Protein AF-A0A3D0NTW9-F1 (afdb_monomer)

Mean predicted aligned error: 6.06 Å

Nearest PDB structures (foldseek):
  6lpi-assembly1_A  TM=9.855E-01  e=6.965E-08  Escherichia coli K-12
  6lpi-assembly4_D  TM=9.846E-01  e=9.015E-08  Escherichia coli K-12
  6lpi-assembly2_B  TM=8.608E-01  e=1.611E-07  Escherichia coli K-12
  8x3x-assembly1_B  TM=9.400E-01  e=1.022E-04  Brevibacillus
  8vzi-assembly1_C  TM=7.575E-01  e=8.593E-04  Conidiobolus coronatus NRRL 28638

Sequence (115 aa):
QMNEWAKKSAVTETPVSADYAHPYHIIDLVRSLTTDEDIIVTDVGQHQMWVSQRYRFEQPRRWCTSGGLGTMGYGMGAAIGAAVANPDKRVVLFTGDGSFHMNLNELATVRSYNL

Foldseek 3Di:
DVVVCVVVPPPPPDPQPPPCPGLLNVLVVVLVVDDLQAAEEEFADPSVVSNVSRNDRPDPPRYHYPPPPRDQLPRLVVQVVVCVVPVPHHYHYDHDPVSCVVPVVCVVVCVVVVD

Solvent-accessible surface area (backbone atoms only — not comparable to full-atom values): 6866 Å² total; per-residue (Å²): 105,72,73,53,45,53,66,70,62,50,71,68,80,69,86,71,65,91,53,77,84,37,68,66,54,51,44,52,51,50,45,74,77,51,58,74,78,34,36,38,23,24,20,50,58,72,67,37,56,51,45,72,76,65,50,71,85,85,42,86,94,29,73,47,62,48,79,87,82,55,44,62,35,48,21,62,62,52,36,52,52,49,32,72,75,33,78,92,41,59,64,47,70,53,68,52,71,71,31,44,63,74,44,52,72,52,56,58,52,38,59,74,69,72,107

Structure (mmCIF, N/CA/C/O backbone):
data_AF-A0A3D0NTW9-F1
#
_entry.id   AF-A0A3D0NTW9-F1
#
loop_
_atom_site.group_PDB
_atom_site.id
_atom_site.type_symbol
_atom_site.label_atom_id
_atom_site.label_alt_id
_atom_site.label_comp_id
_atom_site.label_asym_id
_atom_site.label_entity_id
_atom_site.label_seq_id
_atom_site.pdbx_PDB_ins_code
_atom_site.Cartn_x
_atom_site.Cartn_y
_atom_site.Cartn_z
_atom_site.occupancy
_atom_site.B_iso_or_equiv
_atom_site.auth_seq_id
_atom_site.auth_comp_id
_atom_site.auth_asym_id
_atom_site.auth_atom_id
_atom_site.pdbx_PDB_model_num
ATOM 1 N N . GLN A 1 1 ? 10.783 31.278 -4.110 1.00 57.50 1 GLN A N 1
ATOM 2 C CA . GLN A 1 1 ? 11.339 29.963 -3.722 1.00 57.50 1 GLN A CA 1
ATOM 3 C C . GLN A 1 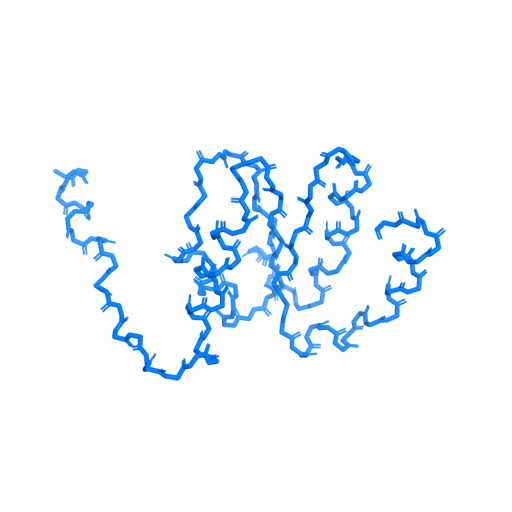1 ? 10.309 28.831 -3.682 1.00 57.50 1 GLN A C 1
ATOM 5 O O . GLN A 1 1 ? 10.355 28.034 -4.601 1.00 57.50 1 GLN A O 1
ATOM 10 N N . MET A 1 2 ? 9.358 28.739 -2.735 1.00 51.81 2 MET A N 1
ATOM 11 C CA . MET A 1 2 ? 8.409 27.594 -2.683 1.00 51.81 2 MET A CA 1
ATOM 12 C C . MET A 1 2 ? 7.498 27.493 -3.923 1.00 51.81 2 MET A C 1
ATOM 14 O O . MET A 1 2 ? 7.394 26.435 -4.533 1.00 51.81 2 MET A O 1
ATOM 18 N N . ASN A 1 3 ? 6.936 28.619 -4.374 1.00 63.19 3 ASN A N 1
ATOM 19 C CA . ASN A 1 3 ? 6.105 28.675 -5.587 1.00 63.19 3 ASN A CA 1
ATOM 20 C C . ASN A 1 3 ? 6.907 28.465 -6.887 1.00 63.19 3 ASN A C 1
ATOM 22 O O . ASN A 1 3 ? 6.362 28.011 -7.889 1.00 63.19 3 ASN A O 1
ATOM 26 N N . GLU A 1 4 ? 8.204 28.783 -6.883 1.00 64.12 4 GLU A N 1
ATOM 27 C CA . GLU A 1 4 ? 9.101 28.468 -8.004 1.00 64.12 4 GLU A CA 1
ATOM 28 C C . GLU A 1 4 ? 9.464 26.989 -8.029 1.00 64.12 4 GLU A C 1
ATOM 30 O O . GLU A 1 4 ? 9.507 26.393 -9.101 1.00 64.12 4 GLU A O 1
ATOM 35 N N . TRP A 1 5 ? 9.693 26.391 -6.856 1.00 59.41 5 TRP A N 1
ATOM 36 C CA . TRP A 1 5 ? 9.927 24.961 -6.729 1.00 59.41 5 TRP A CA 1
ATOM 37 C C . TRP A 1 5 ? 8.693 24.194 -7.182 1.00 59.41 5 TRP A C 1
ATOM 39 O O . TRP A 1 5 ? 8.833 23.339 -8.039 1.00 59.41 5 TRP A O 1
ATOM 49 N N . ALA A 1 6 ? 7.488 24.562 -6.739 1.00 60.06 6 ALA A N 1
ATOM 50 C CA . ALA A 1 6 ? 6.235 23.959 -7.201 1.00 60.06 6 ALA A CA 1
ATOM 51 C C . ALA A 1 6 ? 6.052 24.056 -8.730 1.00 60.06 6 ALA A C 1
ATOM 53 O O . ALA A 1 6 ? 5.633 23.093 -9.361 1.00 60.06 6 ALA A O 1
ATOM 54 N N . LYS A 1 7 ? 6.440 25.180 -9.352 1.00 57.34 7 LYS A N 1
ATOM 55 C CA . LYS A 1 7 ? 6.442 25.323 -10.821 1.00 57.34 7 LYS A CA 1
ATOM 56 C C . LYS A 1 7 ? 7.505 24.466 -11.524 1.00 57.34 7 LYS A C 1
ATOM 58 O O . LYS A 1 7 ? 7.254 24.011 -12.632 1.00 57.34 7 LYS A O 1
ATOM 63 N N . LYS A 1 8 ? 8.677 24.253 -10.911 1.00 56.78 8 LYS A N 1
ATOM 64 C CA . LYS A 1 8 ? 9.778 23.416 -11.444 1.00 56.78 8 LYS A CA 1
ATOM 65 C C . LYS A 1 8 ? 9.608 21.917 -11.186 1.00 56.78 8 LYS A C 1
ATOM 67 O O . LYS A 1 8 ? 10.146 21.114 -11.934 1.00 56.78 8 LYS A O 1
ATOM 72 N N . SER A 1 9 ? 8.923 21.566 -10.104 1.00 51.31 9 SER A N 1
ATOM 73 C CA . SER A 1 9 ? 8.691 20.199 -9.622 1.00 51.31 9 SER A CA 1
ATOM 74 C C . SER A 1 9 ? 7.287 19.697 -9.929 1.00 51.31 9 SER A C 1
ATOM 76 O O . SER A 1 9 ? 6.962 18.569 -9.566 1.00 51.31 9 SER A O 1
ATOM 78 N N . ALA A 1 10 ? 6.472 20.498 -10.629 1.00 50.47 10 ALA A N 1
ATOM 79 C CA . ALA A 1 10 ? 5.352 19.979 -11.389 1.00 50.47 10 ALA A CA 1
ATOM 80 C C . ALA A 1 10 ? 5.929 18.888 -12.288 1.00 50.47 10 ALA A C 1
ATOM 82 O O . ALA A 1 10 ? 6.622 19.192 -13.260 1.00 50.47 10 ALA A O 1
ATOM 83 N N . VAL A 1 11 ? 5.739 17.633 -11.865 1.00 55.44 11 VAL A N 1
ATOM 84 C CA . VAL A 1 11 ? 6.148 16.438 -12.593 1.00 55.44 11 VAL A CA 1
ATOM 85 C C . VAL A 1 11 ? 5.700 16.687 -14.016 1.00 55.44 11 VAL A C 1
ATOM 87 O O . VAL A 1 11 ? 4.501 16.816 -14.265 1.00 55.44 11 VAL A O 1
ATOM 90 N N . THR A 1 12 ? 6.671 16.889 -14.908 1.00 50.50 12 THR A N 1
ATOM 91 C CA . THR A 1 12 ? 6.411 17.046 -16.333 1.00 50.50 12 THR A CA 1
ATOM 92 C C . THR A 1 12 ? 5.511 15.880 -16.678 1.00 50.50 12 THR A C 1
ATOM 94 O O . THR A 1 12 ? 5.905 14.753 -16.365 1.00 50.50 12 THR A O 1
ATOM 97 N N . GLU A 1 13 ? 4.288 16.146 -17.157 1.00 57.31 13 GLU A N 1
ATOM 98 C CA . GLU A 1 13 ? 3.319 15.091 -17.451 1.00 57.31 13 GLU A CA 1
ATOM 99 C C . GLU A 1 13 ? 4.054 14.042 -18.268 1.00 57.31 13 GLU A C 1
ATOM 101 O O . GLU A 1 13 ? 4.452 14.286 -19.408 1.00 57.31 13 GLU A O 1
ATOM 106 N N . THR A 1 14 ? 4.386 12.927 -17.616 1.00 58.62 14 THR A N 1
ATOM 107 C CA . THR A 1 14 ? 5.170 11.898 -18.274 1.00 58.62 14 THR A CA 1
ATOM 108 C C . THR A 1 14 ? 4.238 11.376 -19.347 1.00 58.62 14 THR A C 1
ATOM 110 O O . THR A 1 14 ? 3.120 11.007 -18.981 1.00 58.62 14 THR A O 1
ATOM 113 N N . PRO A 1 15 ? 4.628 11.401 -20.634 1.00 61.56 15 PRO A N 1
ATOM 114 C CA . PRO A 1 15 ? 3.741 10.977 -21.699 1.00 61.56 15 PRO A CA 1
ATOM 115 C C . PRO A 1 15 ? 3.243 9.574 -21.365 1.00 61.56 15 PRO A C 1
ATOM 117 O O . PRO A 1 15 ? 4.024 8.623 -21.327 1.00 61.56 15 PRO A O 1
ATOM 120 N N . VAL A 1 16 ? 1.961 9.466 -21.023 1.00 68.69 16 VAL A N 1
ATOM 121 C CA . VAL A 1 16 ? 1.373 8.184 -20.664 1.00 68.69 16 VAL A CA 1
ATOM 122 C C . VAL A 1 16 ? 1.065 7.489 -21.975 1.00 68.69 16 VAL A C 1
ATOM 124 O O . VAL A 1 16 ? 0.397 8.061 -22.838 1.00 68.69 16 VAL A O 1
ATOM 127 N N . SER A 1 17 ? 1.587 6.276 -22.148 1.00 75.06 17 SER A N 1
ATOM 128 C CA . SER A 1 17 ? 1.235 5.446 -23.301 1.00 75.06 17 SER A CA 1
ATOM 129 C C . SER A 1 17 ? -0.290 5.362 -23.445 1.00 75.06 17 SER A C 1
ATOM 131 O O . SER A 1 17 ? -1.012 5.325 -22.447 1.00 75.06 17 SER A O 1
ATOM 133 N N . ALA A 1 18 ? -0.789 5.294 -24.681 1.00 75.19 18 ALA A N 1
ATOM 134 C CA . ALA A 1 18 ? -2.204 5.021 -24.945 1.00 75.19 18 ALA A CA 1
ATOM 135 C C . ALA A 1 18 ? -2.619 3.591 -24.538 1.00 75.19 18 ALA A C 1
ATOM 137 O O . ALA A 1 18 ? -3.804 3.268 -24.545 1.00 75.19 18 ALA A O 1
ATOM 138 N N . ASP A 1 19 ? -1.651 2.737 -24.191 1.00 79.06 19 ASP A N 1
ATOM 139 C CA . ASP A 1 19 ? -1.892 1.412 -23.628 1.00 79.06 19 ASP A CA 1
ATOM 140 C C . ASP A 1 19 ? -2.585 1.519 -22.264 1.00 79.06 19 ASP A C 1
ATOM 142 O O . ASP A 1 19 ? -2.017 2.048 -21.309 1.00 79.06 19 ASP A O 1
ATOM 146 N N . TYR A 1 20 ? -3.797 0.973 -22.163 1.00 73.56 20 TYR A N 1
ATOM 147 C CA . TYR A 1 20 ? -4.586 0.954 -20.932 1.00 73.56 20 TYR A CA 1
ATOM 148 C C . TYR A 1 20 ? -3.864 0.254 -19.766 1.00 73.56 20 TYR A C 1
ATOM 150 O O . TYR A 1 20 ? -4.100 0.593 -18.609 1.00 73.56 20 TYR A O 1
ATOM 158 N N . ALA A 1 21 ? -2.950 -0.681 -20.049 1.00 81.75 21 ALA A N 1
ATOM 159 C CA . ALA A 1 21 ? -2.169 -1.376 -19.027 1.00 81.75 21 ALA A CA 1
ATOM 160 C C . ALA A 1 21 ? -0.996 -0.546 -18.470 1.00 81.75 21 ALA A C 1
ATOM 162 O O . ALA A 1 21 ? -0.259 -1.024 -17.604 1.00 81.75 21 ALA A O 1
ATOM 163 N N . HIS A 1 22 ? -0.795 0.693 -18.935 1.00 90.19 22 HIS A N 1
ATOM 164 C CA . HIS A 1 22 ? 0.280 1.535 -18.426 1.00 90.19 22 HIS A CA 1
ATOM 165 C C . HIS A 1 22 ? 0.110 1.796 -16.910 1.00 90.19 22 HIS A C 1
ATOM 167 O O . HIS A 1 22 ? -0.969 2.212 -16.480 1.00 90.19 22 HIS A O 1
ATOM 173 N N . PRO A 1 23 ? 1.165 1.654 -16.080 1.00 91.25 23 PRO A N 1
ATOM 174 C CA . PRO A 1 23 ? 1.050 1.743 -14.620 1.00 91.25 23 PRO A CA 1
ATOM 175 C C . PRO A 1 23 ? 0.400 3.029 -14.096 1.00 91.25 23 PRO A C 1
ATOM 177 O O . PRO A 1 23 ? -0.353 2.994 -13.127 1.00 91.25 23 PRO A O 1
ATOM 180 N N . TYR A 1 24 ? 0.652 4.168 -14.745 1.00 91.94 24 TYR A N 1
ATOM 181 C CA . TYR A 1 24 ? 0.017 5.435 -14.364 1.00 91.94 24 TYR A CA 1
ATOM 182 C C . TYR A 1 24 ? -1.497 5.458 -14.593 1.00 91.94 24 TYR A C 1
ATOM 184 O O . TYR A 1 24 ? -2.195 6.010 -13.749 1.00 91.94 24 TYR A O 1
ATOM 192 N N . HIS A 1 25 ? -2.021 4.805 -15.639 1.00 91.44 25 HIS A N 1
ATOM 193 C CA . HIS A 1 25 ? -3.474 4.687 -15.824 1.00 91.44 25 HIS A CA 1
ATOM 194 C C . HIS A 1 25 ? -4.103 3.840 -14.725 1.00 91.44 25 HIS A C 1
ATOM 196 O O . HIS A 1 25 ? -5.166 4.183 -14.220 1.00 91.44 25 HIS A O 1
ATOM 202 N N . ILE A 1 26 ? -3.423 2.771 -14.302 1.00 92.75 26 ILE A N 1
ATOM 203 C CA . ILE A 1 26 ? -3.873 1.935 -13.183 1.00 92.75 26 ILE A CA 1
ATOM 204 C C . ILE A 1 26 ? -3.912 2.762 -11.892 1.00 92.75 26 ILE A C 1
ATOM 206 O O . ILE A 1 26 ? -4.900 2.717 -11.163 1.00 92.75 26 ILE A O 1
ATOM 210 N N . ILE A 1 27 ? -2.871 3.551 -11.615 1.00 95.19 27 ILE A N 1
ATOM 211 C CA . ILE A 1 27 ? -2.812 4.405 -10.420 1.00 95.19 27 ILE A CA 1
ATOM 212 C C . ILE A 1 27 ? -3.908 5.477 -10.450 1.00 95.19 27 ILE A C 1
ATOM 214 O O . ILE A 1 27 ? -4.583 5.670 -9.440 1.00 95.19 27 ILE A O 1
ATOM 218 N N . ASP A 1 28 ? -4.122 6.131 -11.593 1.00 93.12 28 ASP A N 1
ATOM 219 C CA . ASP A 1 28 ? -5.164 7.150 -11.765 1.00 93.12 28 ASP A CA 1
ATOM 220 C C . ASP A 1 28 ? -6.569 6.555 -11.618 1.00 93.12 28 ASP A C 1
ATOM 222 O O . ASP A 1 28 ? -7.427 7.132 -10.948 1.00 93.12 28 ASP A O 1
ATOM 226 N N . LEU A 1 29 ? -6.794 5.366 -12.185 1.00 93.50 29 LEU A N 1
ATOM 227 C CA . LEU A 1 29 ? -8.046 4.635 -12.037 1.00 93.50 29 LEU A CA 1
ATOM 228 C C . LEU A 1 29 ? -8.305 4.295 -10.571 1.00 93.50 29 LEU A C 1
ATOM 230 O O . LEU A 1 29 ? -9.379 4.605 -10.060 1.00 93.50 29 LEU A O 1
ATOM 234 N N . VAL A 1 30 ? -7.326 3.709 -9.876 1.00 96.00 30 VAL A N 1
ATOM 235 C CA . VAL A 1 30 ? -7.464 3.418 -8.445 1.00 96.00 30 VAL A CA 1
ATOM 236 C C . VAL A 1 30 ? -7.752 4.707 -7.683 1.00 96.00 30 VAL A C 1
ATOM 238 O O . VA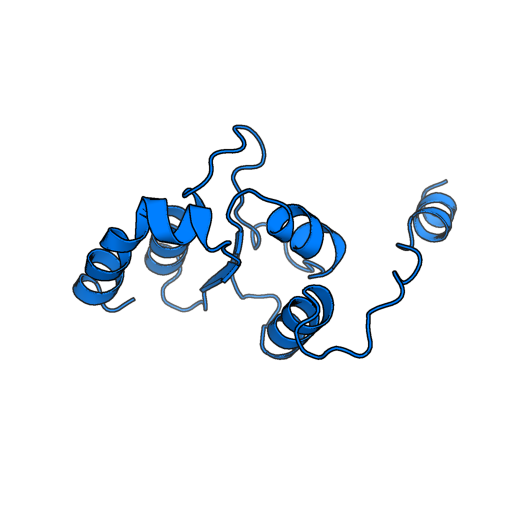L A 1 30 ? -8.694 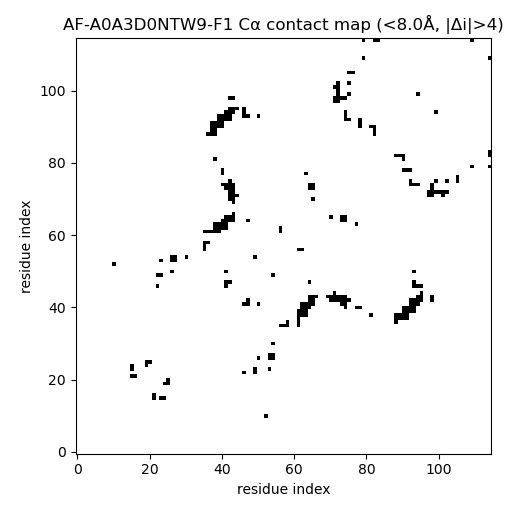4.724 -6.898 1.00 96.00 30 VAL A O 1
ATOM 241 N N . ARG A 1 31 ? -7.031 5.800 -7.966 1.00 95.25 31 ARG A N 1
ATOM 242 C CA . ARG A 1 31 ? -7.255 7.096 -7.317 1.00 95.25 31 ARG A CA 1
ATOM 243 C C . ARG A 1 31 ? -8.668 7.646 -7.536 1.00 95.25 31 ARG A C 1
ATOM 245 O O . ARG A 1 31 ? -9.216 8.264 -6.626 1.00 95.25 31 ARG A O 1
ATOM 252 N N . SER A 1 32 ? -9.257 7.421 -8.713 1.00 95.25 32 SER A N 1
ATOM 253 C CA . SER A 1 32 ? -10.639 7.819 -9.029 1.00 95.25 32 SER A CA 1
ATOM 254 C C . SER A 1 32 ? -11.696 6.995 -8.286 1.00 95.25 32 SER A C 1
ATOM 256 O O . SER A 1 32 ? -12.809 7.466 -8.064 1.00 95.25 32 SER A O 1
ATOM 258 N N . LEU A 1 33 ? -11.345 5.768 -7.889 1.00 96.62 33 LEU A N 1
ATOM 259 C CA . LEU A 1 33 ? -12.207 4.861 -7.135 1.00 96.62 33 LEU A CA 1
ATOM 260 C C . LEU A 1 33 ? -12.016 5.011 -5.623 1.00 96.62 33 LEU A C 1
ATOM 262 O O . LEU A 1 33 ? -12.830 4.488 -4.856 1.00 96.62 33 LEU A O 1
ATOM 266 N N . THR A 1 34 ? -10.947 5.680 -5.188 1.00 97.06 34 THR A N 1
ATOM 267 C CA . THR A 1 34 ? -10.583 5.890 -3.787 1.00 97.06 34 THR A CA 1
ATOM 268 C C . THR A 1 34 ? -10.903 7.285 -3.268 1.00 97.06 34 THR A C 1
ATOM 270 O O . THR A 1 34 ? -11.052 8.253 -4.011 1.00 97.06 34 THR A O 1
ATOM 273 N N . THR A 1 35 ? -11.024 7.379 -1.949 1.00 96.25 35 THR A N 1
ATOM 274 C CA . THR A 1 35 ? -11.211 8.623 -1.205 1.00 96.25 35 THR A CA 1
ATOM 275 C C . THR A 1 35 ? -9.943 8.970 -0.428 1.00 96.25 35 THR A C 1
ATOM 277 O O . THR A 1 35 ? -9.058 8.133 -0.242 1.00 96.25 35 THR A O 1
ATOM 280 N N . ASP A 1 36 ? -9.870 10.197 0.084 1.00 95.31 36 ASP A N 1
ATOM 281 C CA . ASP A 1 36 ? -8.734 10.661 0.894 1.00 95.31 36 ASP A CA 1
ATOM 282 C C . ASP A 1 36 ? -8.658 9.978 2.273 1.00 95.31 36 ASP A C 1
ATOM 284 O O . ASP A 1 36 ? -7.682 10.134 3.015 1.00 95.31 36 ASP A O 1
ATOM 288 N N . GLU A 1 37 ? -9.691 9.219 2.644 1.00 95.81 37 GLU A N 1
ATOM 289 C CA . GLU A 1 37 ? -9.717 8.442 3.879 1.00 95.81 37 GLU A CA 1
ATOM 290 C C . GLU A 1 37 ? -9.122 7.043 3.733 1.00 95.81 37 GLU A C 1
ATOM 292 O O . GLU A 1 37 ? -8.714 6.461 4.744 1.00 95.81 37 GLU A O 1
ATOM 297 N N . ASP A 1 38 ? -9.024 6.537 2.502 1.00 97.56 38 ASP A N 1
ATOM 298 C CA . ASP A 1 38 ? -8.522 5.197 2.222 1.00 97.56 38 ASP A CA 1
ATOM 299 C C . ASP A 1 38 ? -7.028 5.082 2.534 1.00 97.56 38 ASP A C 1
ATOM 301 O O . ASP A 1 38 ? -6.249 6.030 2.393 1.00 97.56 38 ASP A O 1
ATOM 305 N N . ILE A 1 39 ? -6.618 3.891 2.961 1.00 98.25 39 ILE A N 1
ATOM 306 C CA . ILE A 1 39 ? -5.227 3.604 3.300 1.00 98.25 39 ILE A CA 1
ATOM 307 C C . ILE A 1 39 ? -4.571 2.914 2.120 1.00 98.25 39 ILE A C 1
ATOM 309 O O . ILE A 1 39 ? -5.009 1.862 1.662 1.00 98.25 39 ILE A O 1
ATOM 313 N N . ILE A 1 40 ? -3.475 3.491 1.660 1.00 98.31 40 ILE A N 1
ATOM 314 C CA . ILE A 1 40 ? -2.694 2.969 0.555 1.00 98.31 40 ILE A CA 1
ATOM 315 C C . ILE A 1 40 ? -1.446 2.324 1.095 1.00 98.31 40 ILE A C 1
ATOM 317 O O . ILE A 1 40 ? -0.705 2.904 1.888 1.00 98.31 40 ILE A O 1
ATOM 321 N N . VAL A 1 41 ? -1.202 1.113 0.635 1.00 98.25 41 VAL A N 1
ATOM 322 C CA . VAL A 1 41 ? -0.014 0.353 0.961 1.00 98.25 41 VAL A CA 1
ATOM 323 C C . VAL A 1 41 ? 0.728 0.082 -0.330 1.00 98.25 41 VAL A C 1
ATOM 325 O O . VAL A 1 41 ? 0.125 -0.253 -1.347 1.00 98.25 41 VAL A O 1
ATOM 328 N N . THR A 1 42 ? 2.040 0.252 -0.304 1.00 97.88 42 THR A N 1
ATOM 329 C CA . THR A 1 42 ? 2.902 -0.135 -1.418 1.00 97.88 42 THR A CA 1
ATOM 330 C C . THR A 1 42 ? 3.906 -1.162 -0.939 1.00 97.88 42 THR A C 1
ATOM 332 O O . THR A 1 42 ? 4.519 -1.007 0.123 1.00 97.88 42 THR A O 1
ATOM 335 N N . ASP A 1 43 ? 4.106 -2.188 -1.754 1.00 97.19 43 ASP A N 1
ATOM 336 C CA . ASP A 1 43 ? 5.335 -2.964 -1.697 1.00 97.19 43 ASP A CA 1
ATOM 337 C C . ASP A 1 43 ? 6.527 -2.138 -2.193 1.00 97.19 43 ASP A C 1
ATOM 339 O O . ASP A 1 43 ? 6.411 -0.954 -2.523 1.00 97.19 43 ASP A O 1
ATOM 343 N N . VAL A 1 44 ? 7.703 -2.761 -2.198 1.00 96.38 44 VAL A N 1
ATOM 344 C CA . VAL A 1 44 ? 8.928 -2.141 -2.700 1.00 96.38 44 VAL A CA 1
ATOM 345 C C . VAL A 1 44 ? 9.185 -2.560 -4.142 1.00 96.38 44 VAL A C 1
ATOM 347 O O . VAL A 1 44 ? 9.120 -3.740 -4.488 1.00 96.38 44 VAL A O 1
ATOM 350 N N . GLY A 1 45 ? 9.472 -1.576 -4.994 1.00 93.62 45 GLY A N 1
ATOM 351 C CA . GLY A 1 45 ? 9.755 -1.759 -6.416 1.00 93.62 45 GLY A CA 1
ATOM 352 C C . GLY A 1 45 ? 9.470 -0.497 -7.229 1.00 93.62 45 GLY A C 1
ATOM 353 O O . GLY A 1 45 ? 9.216 0.572 -6.678 1.00 93.62 45 GLY A O 1
ATOM 354 N N . GLN A 1 46 ? 9.469 -0.615 -8.559 1.00 93.31 46 GLN A N 1
ATOM 355 C CA . GLN A 1 46 ? 9.145 0.509 -9.453 1.00 93.31 46 GLN A CA 1
ATOM 356 C C . GLN A 1 46 ? 7.751 1.098 -9.160 1.00 93.31 46 GLN A C 1
ATOM 358 O O . GLN A 1 46 ? 7.593 2.315 -9.088 1.00 93.31 46 GLN A O 1
ATOM 363 N N . HIS A 1 47 ? 6.767 0.235 -8.882 1.00 93.69 47 HIS A N 1
ATOM 364 C CA . HIS A 1 47 ? 5.404 0.636 -8.524 1.00 93.69 47 HIS A CA 1
ATOM 365 C C . HIS A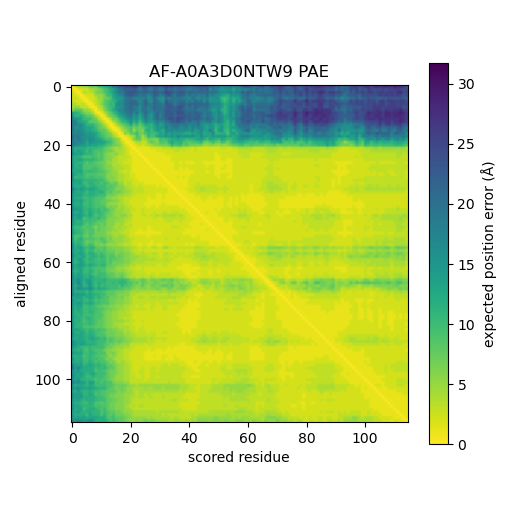 1 47 ? 5.344 1.542 -7.287 1.00 93.69 47 HIS A C 1
ATOM 367 O O . HIS A 1 47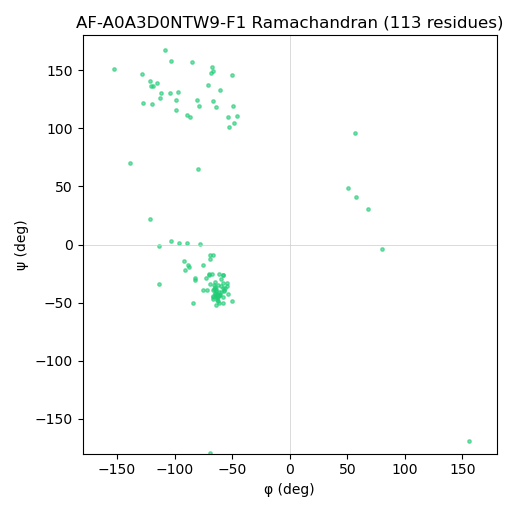 ? 4.526 2.456 -7.253 1.00 93.69 47 HIS A O 1
ATOM 373 N N . GLN A 1 48 ? 6.241 1.363 -6.313 1.00 96.00 48 GLN A N 1
ATOM 374 C CA . GLN A 1 48 ? 6.346 2.240 -5.145 1.00 96.00 48 GLN A CA 1
ATOM 375 C C . GLN A 1 48 ? 6.656 3.686 -5.554 1.00 96.00 48 GLN A C 1
ATOM 377 O O . GLN A 1 48 ? 6.065 4.629 -5.029 1.00 96.00 48 GLN A O 1
ATOM 382 N N . MET A 1 49 ? 7.589 3.860 -6.495 1.00 94.06 49 MET A N 1
ATOM 383 C CA . MET A 1 49 ? 7.989 5.177 -6.992 1.00 94.06 49 MET A CA 1
ATOM 384 C C . MET A 1 49 ? 6.891 5.793 -7.857 1.00 94.06 49 MET A C 1
ATOM 386 O O . MET A 1 49 ? 6.601 6.978 -7.741 1.00 94.06 49 MET A O 1
ATOM 390 N N . TRP A 1 50 ? 6.227 4.987 -8.682 1.00 94.19 50 TRP A N 1
ATOM 391 C CA . TRP A 1 50 ? 5.106 5.451 -9.496 1.00 94.19 50 TRP A CA 1
ATOM 392 C C . TRP A 1 50 ? 3.934 5.933 -8.639 1.00 94.19 50 TRP A C 1
ATOM 394 O O . TRP A 1 50 ? 3.401 7.014 -8.876 1.00 94.19 50 TRP A O 1
ATOM 404 N N . VAL A 1 51 ? 3.564 5.170 -7.607 1.00 95.94 51 VAL A N 1
ATOM 405 C CA . VAL A 1 51 ? 2.494 5.543 -6.672 1.00 95.94 51 VAL A CA 1
ATOM 406 C C . VAL A 1 51 ? 2.860 6.815 -5.910 1.00 95.94 51 VAL A C 1
ATOM 408 O O . VAL A 1 51 ? 2.031 7.720 -5.826 1.00 95.94 51 VAL A O 1
ATOM 411 N N . SER A 1 52 ? 4.100 6.934 -5.418 1.00 93.25 52 SER A N 1
ATOM 412 C CA . SER A 1 52 ? 4.543 8.123 -4.676 1.00 93.25 52 SER A CA 1
ATOM 413 C C . SER A 1 52 ? 4.499 9.403 -5.514 1.00 93.25 52 SER A C 1
ATOM 415 O O . SER A 1 52 ? 4.161 10.467 -4.999 1.00 93.25 52 SER A O 1
ATOM 417 N N . GLN A 1 53 ? 4.794 9.292 -6.810 1.00 90.75 53 GLN A N 1
ATOM 418 C CA . GLN A 1 53 ? 4.790 10.412 -7.748 1.00 90.75 53 GLN A CA 1
ATOM 419 C C . GLN A 1 53 ? 3.388 10.752 -8.272 1.00 90.75 53 GLN A C 1
ATOM 421 O O . GLN A 1 53 ? 3.136 11.914 -8.597 1.00 90.75 53 GLN A O 1
ATOM 426 N N . ARG A 1 54 ? 2.481 9.766 -8.383 1.00 91.56 54 ARG A N 1
ATOM 427 C CA . ARG A 1 54 ? 1.221 9.922 -9.131 1.00 91.56 54 ARG A CA 1
ATOM 428 C C . ARG A 1 54 ? -0.059 9.892 -8.295 1.00 91.56 54 ARG A C 1
ATOM 430 O O . ARG A 1 54 ? -0.978 10.629 -8.633 1.00 91.56 54 ARG A O 1
ATOM 437 N N . TYR A 1 55 ? -0.135 9.118 -7.210 1.00 93.25 55 TYR A N 1
ATOM 438 C CA . TYR A 1 55 ? -1.399 8.85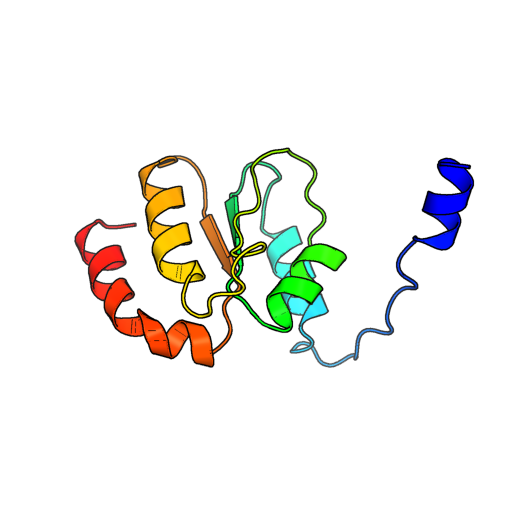2 -6.500 1.00 93.25 55 TYR A CA 1
ATOM 439 C C . TYR A 1 55 ? -2.008 10.085 -5.796 1.00 9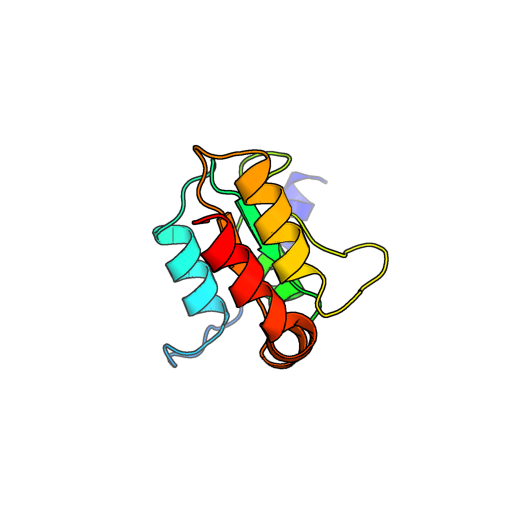3.25 55 TYR A C 1
ATOM 441 O O . TYR A 1 55 ? -3.222 10.157 -5.649 1.00 93.25 55 TYR A O 1
ATOM 449 N N . ARG A 1 56 ? -1.186 11.081 -5.422 1.00 89.00 56 ARG A N 1
ATOM 450 C CA . ARG A 1 56 ? -1.574 12.319 -4.701 1.00 89.00 56 ARG A CA 1
ATOM 451 C C . ARG A 1 56 ? -2.290 12.054 -3.370 1.00 89.00 56 ARG A C 1
ATOM 453 O O . ARG A 1 56 ? -3.502 11.868 -3.301 1.00 89.00 56 ARG A O 1
ATOM 460 N N . PHE A 1 57 ? -1.513 12.076 -2.293 1.00 92.12 57 PHE A N 1
ATOM 461 C CA . PHE A 1 57 ? -2.010 11.900 -0.930 1.00 92.12 57 PHE A CA 1
ATOM 462 C C . PHE A 1 57 ? -2.396 13.250 -0.318 1.00 92.12 57 PHE A C 1
ATOM 464 O O . PHE A 1 57 ? -1.521 14.058 -0.021 1.00 92.12 57 PHE A O 1
ATOM 471 N N . GLU A 1 58 ? -3.692 13.474 -0.103 1.00 91.06 58 GLU A N 1
ATOM 472 C CA . GLU A 1 58 ? -4.219 14.737 0.448 1.00 91.06 58 GLU A CA 1
ATOM 473 C C . GLU A 1 58 ? -4.260 14.749 1.989 1.00 91.06 58 GLU A C 1
ATOM 475 O O . GLU A 1 58 ? -4.337 15.804 2.617 1.00 91.06 58 GLU A O 1
ATOM 480 N N . GLN A 1 59 ? -4.189 13.573 2.625 1.00 93.00 59 GLN A N 1
ATOM 481 C CA . GLN A 1 59 ? -4.299 13.412 4.077 1.00 93.00 59 GLN A CA 1
ATOM 482 C C . GLN A 1 59 ? -3.051 12.740 4.669 1.00 93.00 59 GLN A C 1
ATOM 484 O O . GLN A 1 59 ? -2.516 11.782 4.095 1.00 93.00 59 GLN A O 1
ATOM 489 N N . PRO A 1 60 ? -2.583 13.184 5.851 1.00 93.31 60 PRO A N 1
ATOM 490 C CA . PRO A 1 60 ? -1.442 12.567 6.506 1.00 93.31 60 PRO A CA 1
ATOM 491 C C . PRO A 1 60 ? -1.780 11.148 6.980 1.00 93.31 60 PRO A C 1
ATOM 493 O O . PRO A 1 60 ? -2.917 10.836 7.340 1.00 93.31 60 PRO A O 1
ATOM 496 N N . ARG A 1 61 ? -0.754 10.291 7.066 1.00 92.81 61 ARG A N 1
ATOM 497 C CA . ARG A 1 61 ? -0.871 8.903 7.564 1.00 92.81 61 ARG A CA 1
ATOM 498 C C . ARG A 1 61 ? -1.885 8.059 6.770 1.00 92.81 61 ARG A C 1
ATOM 500 O O . ARG A 1 61 ? -2.665 7.299 7.348 1.00 92.81 61 ARG A O 1
ATOM 507 N N . ARG A 1 62 ? -1.885 8.225 5.446 1.00 94.88 62 ARG A N 1
ATOM 508 C CA . ARG A 1 62 ? -2.668 7.416 4.495 1.00 94.88 62 ARG A CA 1
ATOM 509 C C . ARG A 1 62 ? -1.823 6.550 3.577 1.00 94.88 62 ARG A C 1
ATOM 511 O O . ARG A 1 62 ? -2.379 5.807 2.784 1.00 94.88 62 ARG A O 1
ATOM 518 N N . TRP A 1 63 ? -0.501 6.617 3.699 1.00 96.81 63 TRP A N 1
ATOM 519 C CA . TRP A 1 63 ? 0.407 5.829 2.881 1.00 96.81 63 TRP A CA 1
ATOM 520 C C . TRP A 1 63 ? 1.401 5.063 3.753 1.00 96.81 63 TRP A C 1
ATOM 522 O O . TRP A 1 63 ? 2.136 5.661 4.542 1.00 96.81 63 TRP A O 1
ATOM 532 N N . CYS A 1 64 ? 1.404 3.739 3.613 1.00 96.88 64 CYS A N 1
ATOM 533 C CA . CYS A 1 64 ? 2.327 2.826 4.275 1.00 96.88 64 CYS A CA 1
ATOM 534 C C . CYS A 1 64 ? 3.254 2.186 3.236 1.00 96.88 64 CYS A C 1
ATOM 536 O O . CYS A 1 64 ? 2.800 1.591 2.261 1.00 96.88 64 CYS A O 1
ATOM 538 N N . THR A 1 65 ? 4.563 2.288 3.451 1.00 96.25 65 THR A N 1
ATOM 539 C CA . THR A 1 65 ? 5.578 1.725 2.555 1.00 96.25 65 THR A CA 1
ATOM 540 C C . THR A 1 65 ? 6.851 1.399 3.328 1.00 96.25 65 THR A C 1
ATOM 542 O O . THR A 1 65 ? 7.191 2.099 4.284 1.00 96.25 65 THR A O 1
ATOM 545 N N . SER A 1 66 ? 7.619 0.404 2.878 1.00 95.12 66 SER A N 1
ATOM 546 C CA . SER A 1 66 ? 8.959 0.126 3.420 1.00 95.12 66 SER A CA 1
ATOM 547 C C . SER A 1 66 ? 10.005 1.083 2.829 1.00 95.12 66 SER A C 1
ATOM 549 O O . SER A 1 66 ? 10.883 0.695 2.066 1.00 95.12 66 SER A O 1
ATOM 551 N N . GLY A 1 67 ? 9.877 2.378 3.138 1.00 88.69 67 GLY A N 1
ATOM 552 C CA . GLY A 1 67 ? 10.742 3.428 2.583 1.00 88.69 67 GLY A CA 1
ATOM 553 C C . GLY A 1 67 ? 12.167 3.441 3.147 1.00 88.69 67 GLY A C 1
ATOM 554 O O . GLY A 1 67 ? 13.089 3.844 2.449 1.00 88.69 67 GLY A O 1
ATOM 555 N N . GLY A 1 68 ? 12.350 3.000 4.397 1.00 89.00 68 GLY A N 1
ATOM 556 C CA . GLY A 1 68 ? 13.661 2.985 5.055 1.00 89.00 68 GLY A CA 1
ATOM 557 C C . GLY A 1 68 ? 14.493 1.745 4.727 1.00 89.00 68 GLY A C 1
ATOM 558 O O . GLY A 1 68 ? 15.653 1.867 4.353 1.00 89.00 68 GLY A O 1
ATOM 559 N N . LEU A 1 69 ? 13.901 0.553 4.869 1.00 90.06 69 LEU A N 1
ATOM 560 C CA . LEU A 1 69 ? 14.611 -0.719 4.690 1.00 90.06 69 LEU A CA 1
ATOM 561 C C . LEU A 1 69 ? 14.540 -1.252 3.250 1.00 90.06 69 LEU A C 1
ATOM 563 O O . LEU A 1 69 ? 15.390 -2.046 2.859 1.00 90.06 69 LEU A O 1
ATOM 567 N N . GLY A 1 70 ? 13.547 -0.832 2.457 1.00 91.19 70 GLY A N 1
ATOM 568 C CA . GLY A 1 70 ? 13.411 -1.275 1.067 1.00 91.19 70 GLY A CA 1
ATOM 569 C C . GLY A 1 70 ? 13.055 -2.760 0.925 1.00 91.19 70 GLY A C 1
ATOM 570 O O . GLY A 1 70 ? 13.449 -3.403 -0.043 1.00 91.19 70 GLY A O 1
ATOM 571 N N . THR A 1 71 ? 12.329 -3.329 1.888 1.00 94.69 71 THR A N 1
ATOM 572 C CA . THR A 1 71 ? 11.994 -4.764 1.907 1.00 94.69 71 THR A CA 1
ATOM 573 C C . THR A 1 71 ? 10.835 -5.104 0.968 1.00 94.69 71 THR A C 1
ATOM 575 O O . THR A 1 71 ? 9.716 -4.636 1.175 1.00 94.69 71 THR A O 1
ATOM 578 N N . MET A 1 72 ? 11.082 -5.963 -0.025 1.00 96.44 72 MET A N 1
ATOM 579 C CA . MET A 1 72 ? 10.032 -6.594 -0.838 1.00 96.44 72 MET A CA 1
ATOM 580 C C . MET A 1 72 ? 9.180 -7.559 0.005 1.00 96.44 72 MET A C 1
ATOM 582 O O . MET A 1 72 ? 9.679 -8.141 0.965 1.00 96.44 72 MET A O 1
ATOM 586 N N . GLY A 1 73 ? 7.898 -7.715 -0.332 1.00 94.88 73 GLY A N 1
ATOM 587 C CA . GLY A 1 73 ? 6.941 -8.530 0.433 1.00 94.88 73 GLY A CA 1
ATOM 588 C C . GLY A 1 73 ? 6.363 -7.830 1.673 1.00 94.88 73 GLY A C 1
ATOM 589 O O . GLY A 1 73 ? 5.472 -8.359 2.333 1.00 94.88 73 GLY A O 1
ATOM 590 N N . TYR A 1 74 ? 6.817 -6.615 1.994 1.00 96.62 74 TYR A N 1
ATOM 591 C CA . TYR A 1 74 ? 6.283 -5.805 3.093 1.00 96.62 74 TYR A CA 1
ATOM 592 C C . TYR A 1 74 ? 4.770 -5.547 2.973 1.00 96.62 74 TYR A C 1
ATOM 594 O O . TYR A 1 74 ? 4.054 -5.510 3.977 1.00 96.62 74 TYR A O 1
ATOM 602 N N . GLY A 1 75 ? 4.288 -5.350 1.747 1.00 96.94 75 GLY A N 1
ATOM 603 C CA . GLY A 1 75 ? 2.983 -4.776 1.452 1.00 96.94 75 GLY A CA 1
ATOM 604 C C . GLY A 1 75 ? 1.807 -5.585 1.986 1.00 96.94 75 GLY A C 1
ATOM 605 O O . GLY A 1 75 ? 0.896 -5.002 2.570 1.00 96.94 75 GLY A O 1
ATOM 606 N N . MET A 1 76 ? 1.821 -6.916 1.857 1.00 96.94 76 MET A N 1
ATOM 607 C CA . MET A 1 76 ? 0.681 -7.741 2.282 1.00 96.94 76 MET A CA 1
ATOM 608 C C . MET A 1 76 ? 0.482 -7.721 3.802 1.00 96.94 76 MET A C 1
ATOM 610 O O . MET A 1 76 ? -0.623 -7.458 4.272 1.00 96.94 76 MET A O 1
ATOM 614 N N . GLY A 1 77 ? 1.556 -7.899 4.577 1.00 97.00 77 GLY A N 1
ATOM 615 C CA . GLY A 1 77 ? 1.484 -7.819 6.039 1.00 97.00 77 GLY A CA 1
ATOM 616 C C . GLY A 1 77 ? 1.088 -6.422 6.526 1.00 97.00 77 GLY A C 1
ATOM 617 O O . GLY A 1 77 ? 0.260 -6.282 7.426 1.00 97.00 77 GLY A O 1
ATOM 618 N N . ALA A 1 78 ? 1.621 -5.374 5.891 1.00 97.62 78 ALA A N 1
ATOM 619 C CA . ALA A 1 78 ? 1.252 -3.997 6.204 1.00 97.62 78 ALA A CA 1
ATOM 620 C C . ALA A 1 78 ? -0.221 -3.691 5.877 1.00 97.62 78 ALA A C 1
ATOM 622 O O . ALA A 1 78 ? -0.882 -3.009 6.659 1.00 97.62 78 ALA A O 1
ATOM 623 N N . ALA A 1 79 ? -0.754 -4.222 4.772 1.00 98.12 79 ALA A N 1
ATOM 624 C CA . ALA A 1 79 ? -2.159 -4.072 4.398 1.00 98.12 79 ALA A CA 1
ATOM 625 C C . ALA A 1 79 ? -3.098 -4.783 5.379 1.00 98.12 79 ALA A C 1
ATOM 627 O O . ALA A 1 79 ? -4.070 -4.177 5.828 1.00 98.12 79 ALA A O 1
ATOM 628 N N . ILE A 1 80 ? -2.763 -6.012 5.786 1.00 98.19 80 ILE A N 1
ATOM 629 C CA . ILE A 1 80 ? -3.497 -6.743 6.828 1.00 98.19 80 ILE A CA 1
ATOM 630 C C . ILE A 1 80 ? -3.510 -5.934 8.129 1.00 98.19 80 ILE A C 1
ATOM 632 O O . ILE A 1 80 ? -4.572 -5.678 8.690 1.00 98.19 80 ILE A O 1
ATOM 636 N N . GLY A 1 81 ? -2.344 -5.467 8.587 1.00 97.75 81 GLY A N 1
ATOM 637 C CA . GLY A 1 81 ? -2.247 -4.661 9.804 1.00 97.75 81 GLY A CA 1
ATOM 638 C C . GLY A 1 81 ? -3.051 -3.359 9.725 1.00 97.75 81 GLY A C 1
ATOM 639 O O . GLY A 1 81 ? -3.726 -2.990 10.686 1.00 97.75 81 GLY A O 1
ATOM 640 N N . ALA A 1 82 ? -3.027 -2.681 8.574 1.00 97.75 82 ALA A N 1
ATOM 641 C CA . ALA A 1 82 ? -3.807 -1.469 8.345 1.00 97.75 82 ALA A CA 1
ATOM 642 C C . ALA A 1 82 ? -5.320 -1.727 8.407 1.00 97.75 82 ALA A C 1
ATOM 644 O O . ALA A 1 82 ? -6.023 -0.936 9.039 1.00 97.75 82 ALA A O 1
ATOM 645 N N . ALA A 1 83 ? -5.792 -2.824 7.804 1.00 97.62 83 ALA A N 1
ATOM 646 C CA . ALA A 1 83 ? -7.203 -3.209 7.788 1.00 97.62 83 ALA A CA 1
ATOM 647 C C . ALA A 1 83 ? -7.692 -3.579 9.194 1.00 97.62 83 ALA A C 1
ATOM 649 O O . ALA A 1 83 ? -8.714 -3.074 9.650 1.00 97.62 83 ALA A O 1
ATOM 650 N N . VAL A 1 84 ? -6.906 -4.367 9.934 1.00 97.88 84 VAL A N 1
ATOM 651 C CA . VAL A 1 84 ? -7.212 -4.723 11.330 1.00 97.88 84 VAL A CA 1
ATOM 652 C C . VAL A 1 84 ? -7.272 -3.482 12.226 1.00 97.88 84 VAL A C 1
ATOM 654 O O . VAL A 1 84 ? -8.153 -3.372 13.074 1.00 97.88 84 VAL A O 1
ATOM 657 N N . ALA A 1 85 ? -6.355 -2.528 12.046 1.00 97.38 85 ALA A N 1
ATOM 658 C CA . ALA A 1 85 ? -6.324 -1.305 12.846 1.00 97.38 85 ALA A CA 1
ATOM 659 C C . ALA A 1 85 ? -7.406 -0.280 12.455 1.00 97.38 85 ALA A C 1
ATOM 661 O O . ALA A 1 85 ? -7.667 0.646 13.223 1.00 97.38 85 ALA A O 1
ATOM 662 N N . ASN A 1 86 ? -8.000 -0.398 11.262 1.00 96.25 86 ASN A N 1
ATOM 663 C CA . ASN A 1 86 ? -8.978 0.550 10.724 1.00 96.25 86 ASN A CA 1
ATOM 664 C C . ASN A 1 86 ? -10.123 -0.205 10.020 1.00 96.25 86 ASN A C 1
ATOM 666 O O . ASN A 1 86 ? -10.226 -0.126 8.796 1.00 96.25 86 ASN A O 1
ATOM 670 N N . PRO A 1 87 ? -10.995 -0.907 10.766 1.00 95.31 87 PRO A N 1
ATOM 671 C CA . PRO A 1 87 ? -12.006 -1.797 10.186 1.00 95.31 87 PRO A CA 1
ATOM 672 C C . PRO A 1 87 ? -13.021 -1.085 9.278 1.00 95.31 87 PRO A C 1
ATOM 674 O O . PRO A 1 87 ? -13.567 -1.698 8.369 1.00 95.31 87 PRO A O 1
ATOM 677 N N . ASP A 1 88 ? -13.243 0.214 9.488 1.00 95.56 88 ASP A N 1
ATOM 678 C CA . ASP A 1 88 ? -14.190 1.016 8.703 1.00 95.56 88 ASP A CA 1
ATOM 679 C C . ASP A 1 88 ? -13.562 1.655 7.453 1.00 95.56 88 ASP A C 1
ATOM 681 O O . ASP A 1 88 ? -14.220 2.416 6.743 1.00 95.56 88 ASP A O 1
ATOM 685 N N . LYS A 1 89 ? -12.273 1.401 7.188 1.00 95.44 89 LYS A N 1
ATOM 686 C CA . LYS A 1 89 ? -11.539 2.017 6.078 1.00 95.44 89 LYS A CA 1
ATOM 687 C C . LYS A 1 89 ? -11.122 0.984 5.059 1.00 95.44 89 LYS A C 1
ATOM 689 O O . LYS A 1 89 ? -10.595 -0.073 5.393 1.00 95.44 89 LYS A O 1
ATOM 694 N N . ARG A 1 90 ? -11.257 1.345 3.786 1.00 97.25 90 ARG A N 1
ATOM 695 C CA . ARG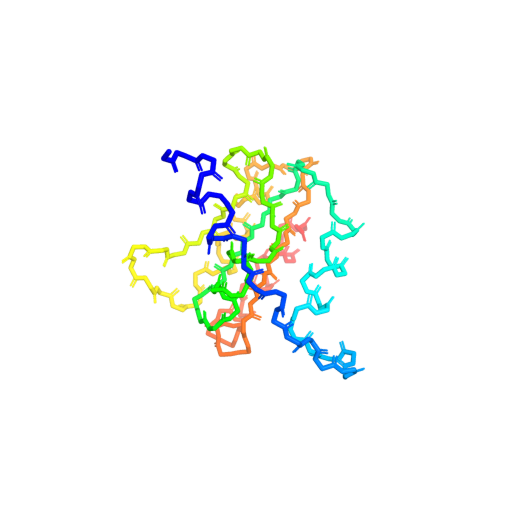 A 1 90 ? -10.697 0.541 2.706 1.00 97.25 90 ARG A CA 1
ATOM 696 C C . ARG A 1 90 ? -9.175 0.655 2.708 1.00 97.25 90 ARG A C 1
ATOM 698 O O . ARG A 1 90 ? -8.608 1.745 2.816 1.00 97.25 90 ARG A O 1
ATOM 705 N N . VAL A 1 91 ? -8.531 -0.491 2.517 1.00 98.12 91 VAL A N 1
ATOM 706 C CA . VAL A 1 91 ? -7.088 -0.609 2.315 1.00 98.12 91 VAL A CA 1
ATOM 707 C C . VAL A 1 91 ? -6.827 -1.067 0.886 1.00 98.12 91 VAL A C 1
ATOM 709 O O . VAL A 1 91 ? -7.423 -2.038 0.427 1.00 98.12 91 VAL A O 1
ATOM 712 N N . VAL A 1 92 ? -5.939 -0.376 0.174 1.00 98.00 92 VAL A N 1
ATOM 713 C CA . VAL A 1 92 ? -5.524 -0.744 -1.185 1.00 98.00 92 VAL A CA 1
ATOM 714 C C . VAL A 1 92 ? -4.029 -1.008 -1.205 1.00 98.00 92 VAL A C 1
ATOM 716 O O . VAL A 1 92 ? -3.230 -0.126 -0.892 1.00 98.00 92 VAL A O 1
ATOM 719 N N . LEU A 1 93 ? -3.651 -2.222 -1.599 1.00 97.88 93 LEU A N 1
ATOM 720 C CA . LEU A 1 93 ? -2.262 -2.626 -1.768 1.00 97.88 93 LEU A CA 1
ATOM 721 C C . LEU A 1 93 ? -1.859 -2.554 -3.245 1.00 97.88 93 LEU A C 1
ATOM 723 O O . LEU A 1 93 ? -2.341 -3.331 -4.065 1.00 97.88 93 LEU A O 1
ATOM 727 N N . PHE A 1 94 ? -0.916 -1.673 -3.567 1.00 97.75 94 PHE A N 1
ATOM 728 C CA . PHE A 1 94 ? -0.159 -1.734 -4.813 1.00 97.75 94 PHE A CA 1
ATOM 729 C C . PHE A 1 94 ? 1.043 -2.653 -4.612 1.00 97.75 94 PHE A C 1
ATOM 731 O O . PHE A 1 94 ? 1.987 -2.305 -3.898 1.00 97.75 94 PHE A O 1
ATOM 738 N N . THR A 1 95 ? 1.013 -3.819 -5.250 1.00 97.06 95 THR A N 1
ATOM 739 C CA . THR A 1 95 ? 2.086 -4.809 -5.159 1.00 97.06 95 THR A CA 1
ATOM 740 C C . THR A 1 95 ? 2.556 -5.257 -6.536 1.00 97.06 95 THR A C 1
ATOM 742 O O . THR A 1 95 ? 1.783 -5.287 -7.494 1.00 97.06 95 THR A O 1
ATOM 745 N N . GLY A 1 96 ? 3.848 -5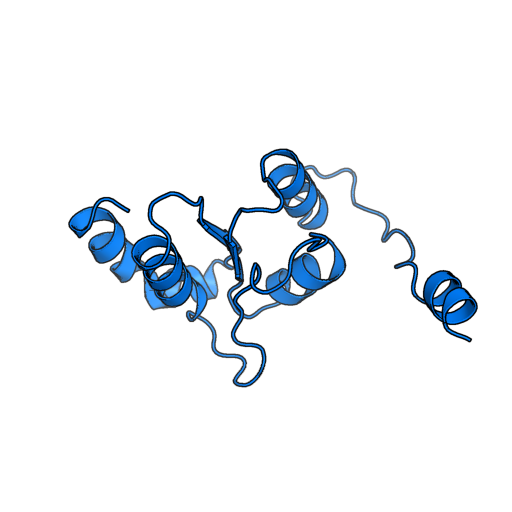.560 -6.634 1.00 95.31 96 GLY A N 1
ATOM 746 C CA . GLY A 1 96 ? 4.426 -6.242 -7.786 1.00 95.31 96 GLY A CA 1
ATOM 747 C C . GLY A 1 96 ? 4.268 -7.754 -7.651 1.00 95.31 96 GLY A C 1
ATOM 748 O O . GLY A 1 96 ? 4.175 -8.282 -6.546 1.00 95.31 96 GLY A O 1
ATOM 749 N N . ASP A 1 97 ? 4.308 -8.458 -8.772 1.00 95.69 97 ASP A N 1
ATOM 750 C CA . ASP A 1 97 ? 4.245 -9.919 -8.848 1.00 95.69 97 ASP A CA 1
ATOM 751 C C . ASP A 1 97 ? 5.294 -10.624 -7.969 1.00 95.69 97 ASP A C 1
ATOM 753 O O . ASP A 1 97 ? 4.963 -11.572 -7.258 1.00 95.69 97 ASP A O 1
ATOM 757 N N . GLY A 1 98 ? 6.536 -10.131 -7.948 1.00 96.19 98 GLY A N 1
ATOM 758 C CA . GLY A 1 98 ? 7.604 -10.688 -7.117 1.00 96.19 98 GLY A CA 1
ATOM 759 C C . GLY A 1 98 ? 7.311 -10.589 -5.617 1.00 96.19 98 GLY A C 1
ATOM 760 O O . GLY A 1 98 ? 7.410 -11.585 -4.903 1.00 96.19 98 GLY A O 1
ATOM 761 N N . SER A 1 99 ? 6.901 -9.410 -5.139 1.00 95.94 99 SER A N 1
ATOM 762 C CA . SER A 1 99 ? 6.534 -9.199 -3.730 1.00 95.94 99 SER A CA 1
ATOM 763 C C . SER A 1 99 ? 5.276 -9.975 -3.344 1.00 95.94 99 SER A C 1
ATOM 765 O O . SER A 1 99 ? 5.215 -10.556 -2.263 1.00 95.94 99 SER A O 1
ATOM 767 N N . PHE A 1 100 ? 4.294 -10.034 -4.246 1.00 96.31 100 PHE A N 1
ATOM 768 C CA . PHE A 1 100 ? 3.090 -10.830 -4.055 1.00 96.31 100 PHE A CA 1
ATOM 769 C C . PHE A 1 100 ? 3.420 -12.318 -3.914 1.00 96.31 100 PHE A C 1
ATOM 771 O O . PHE A 1 100 ? 2.902 -12.973 -3.017 1.00 96.31 100 PHE A O 1
ATOM 778 N N . HIS A 1 101 ? 4.326 -12.845 -4.743 1.00 96.81 101 HIS A N 1
ATOM 779 C CA . HIS A 1 101 ? 4.749 -14.242 -4.664 1.00 96.81 101 HIS A CA 1
ATOM 780 C C . HIS A 1 101 ? 5.467 -14.569 -3.348 1.00 96.81 101 HIS A C 1
ATOM 782 O O . HIS A 1 101 ? 5.240 -15.641 -2.792 1.00 96.81 101 HIS A O 1
ATOM 788 N N . MET A 1 102 ? 6.293 -13.654 -2.824 1.00 97.00 102 MET A N 1
ATOM 789 C CA . MET A 1 102 ? 7.019 -13.857 -1.560 1.00 97.00 102 MET A CA 1
ATOM 790 C C . MET A 1 102 ? 6.083 -14.132 -0.377 1.00 97.00 102 MET A C 1
ATOM 792 O O . MET A 1 102 ? 6.406 -14.970 0.461 1.00 97.00 102 MET A O 1
ATOM 796 N N . ASN A 1 103 ? 4.927 -13.459 -0.334 1.00 95.25 103 ASN A N 1
ATOM 797 C CA . ASN A 1 103 ? 4.001 -13.507 0.801 1.00 95.25 103 ASN A CA 1
ATOM 798 C C . ASN A 1 103 ? 2.600 -14.003 0.412 1.00 95.25 103 ASN A C 1
ATOM 800 O O . ASN A 1 103 ? 1.630 -13.745 1.121 1.00 95.25 103 ASN A O 1
ATOM 804 N N . LEU A 1 104 ? 2.467 -14.725 -0.703 1.00 95.50 104 LEU A N 1
ATOM 805 C CA . LEU A 1 104 ? 1.178 -15.189 -1.231 1.00 95.50 104 LEU A CA 1
ATOM 806 C C . LEU A 1 104 ? 0.358 -15.985 -0.201 1.00 95.50 104 LEU A C 1
ATOM 808 O O . LEU A 1 104 ? -0.872 -15.932 -0.186 1.00 95.50 104 LEU A O 1
ATOM 812 N N . ASN A 1 105 ? 1.044 -16.717 0.678 1.00 96.19 105 ASN A N 1
ATOM 813 C CA . ASN A 1 105 ? 0.450 -17.488 1.766 1.00 96.19 105 ASN A CA 1
ATOM 814 C C . ASN A 1 105 ? -0.398 -16.634 2.725 1.00 96.19 105 ASN A C 1
ATOM 816 O O . ASN A 1 105 ? -1.342 -17.158 3.314 1.00 96.19 105 ASN A O 1
ATOM 820 N N . GLU A 1 106 ? -0.124 -15.335 2.857 1.00 96.25 106 GLU A N 1
ATOM 821 C CA . GLU A 1 106 ? -0.873 -14.432 3.739 1.00 96.25 106 GLU A CA 1
ATOM 822 C C . GLU A 1 106 ? -2.309 -14.166 3.253 1.00 96.25 106 GLU A C 1
ATOM 824 O O . GLU A 1 106 ? -3.150 -13.720 4.033 1.00 96.25 106 GLU A O 1
ATOM 829 N N . LEU A 1 107 ? -2.669 -14.536 2.017 1.00 96.06 107 LEU A N 1
ATOM 830 C CA . LEU A 1 107 ? -4.078 -14.571 1.600 1.00 96.06 107 LEU A CA 1
ATOM 831 C C . LEU A 1 107 ? -4.913 -15.538 2.455 1.00 96.06 107 LEU A C 1
ATOM 833 O O . LEU A 1 107 ? -6.106 -15.303 2.664 1.00 96.06 107 LEU A O 1
ATOM 837 N N . ALA A 1 108 ? -4.302 -16.602 2.989 1.00 97.69 108 ALA A N 1
ATOM 838 C CA . ALA A 1 108 ? -4.966 -17.480 3.948 1.00 97.69 108 ALA A CA 1
ATOM 839 C C . ALA A 1 108 ? -5.280 -16.738 5.258 1.00 97.69 108 ALA A C 1
ATOM 841 O O . ALA A 1 108 ? -6.351 -16.943 5.833 1.00 97.69 108 ALA A O 1
ATOM 842 N N . THR A 1 109 ? -4.394 -15.837 5.693 1.00 96.88 109 THR A N 1
ATOM 843 C CA . THR A 1 109 ? -4.614 -14.946 6.840 1.00 96.88 109 THR A CA 1
ATOM 844 C C . THR A 1 109 ? -5.767 -13.988 6.548 1.00 96.88 109 THR A C 1
ATOM 846 O O . THR A 1 109 ? -6.737 -13.974 7.301 1.00 96.88 109 THR A O 1
ATOM 849 N N . VAL A 1 110 ? -5.734 -13.271 5.416 1.00 96.50 110 VAL A N 1
ATOM 850 C CA . VAL A 1 110 ? -6.824 -12.367 4.985 1.00 96.50 110 VAL A CA 1
ATOM 851 C C . VAL A 1 110 ? -8.174 -13.086 5.033 1.00 96.50 110 VAL A C 1
ATOM 853 O O . VAL A 1 110 ? -9.120 -12.610 5.660 1.00 96.50 110 VAL A O 1
ATOM 856 N N . ARG A 1 111 ? -8.247 -14.293 4.457 1.00 97.19 111 ARG A N 1
ATOM 857 C CA . ARG A 1 111 ? -9.476 -15.092 4.454 1.00 97.19 111 ARG A CA 1
ATOM 858 C C . ARG A 1 111 ? -9.906 -15.530 5.854 1.00 97.19 111 ARG A C 1
ATOM 860 O O . ARG A 1 111 ? -11.097 -15.487 6.148 1.00 97.19 111 ARG A O 1
ATOM 867 N N . SER A 1 112 ? -8.970 -15.968 6.694 1.00 97.25 112 SER A N 1
ATOM 868 C CA . SER A 1 112 ? -9.266 -16.465 8.047 1.00 97.25 112 SER A CA 1
ATOM 869 C C . SER A 1 112 ? -9.829 -15.375 8.959 1.00 97.25 112 SER A C 1
ATOM 871 O O . SER A 1 112 ? -10.663 -15.666 9.812 1.00 97.25 112 SER A O 1
ATOM 873 N N . TYR A 1 113 ? -9.407 -14.126 8.752 1.00 95.25 113 TYR A N 1
ATOM 874 C CA . TYR A 1 113 ? -9.879 -12.961 9.503 1.00 95.25 113 TYR A CA 1
ATOM 875 C C . TYR A 1 113 ? -11.010 -12.190 8.801 1.00 95.25 113 TYR A C 1
ATOM 877 O O . TYR A 1 113 ? -11.497 -11.210 9.357 1.00 95.25 113 TYR A O 1
ATOM 885 N N . ASN A 1 114 ? -11.458 -12.651 7.625 1.00 93.31 114 ASN A N 1
ATOM 886 C CA . ASN A 1 114 ? -12.496 -12.018 6.806 1.00 93.31 114 ASN A CA 1
ATOM 887 C C . ASN A 1 114 ? -12.241 -10.516 6.571 1.00 93.31 114 ASN A C 1
ATOM 889 O O . ASN A 1 114 ? -13.127 -9.685 6.786 1.00 93.31 114 ASN A O 1
ATOM 893 N N . LEU A 1 115 ? -11.004 -10.211 6.171 1.00 90.31 115 LEU A N 1
ATOM 894 C CA . LEU A 1 115 ? -10.526 -8.873 5.817 1.00 90.31 115 LEU A CA 1
ATOM 895 C C . LEU A 1 115 ? -10.691 -8.588 4.320 1.00 90.31 115 LEU A C 1
ATOM 897 O O . LEU A 1 115 ? -10.666 -9.557 3.523 1.00 90.31 115 LEU A O 1
#

pLDDT: mean 89.22, std 13.51, range [50.47, 98.31]

Radius of gyration: 15.43 Å; Cα contacts (8 Å, |Δi|>4): 142; chains: 1; bounding box: 29×48×38 Å

Secondary structure (DSSP, 8-state):
-HHHHHHHHS-------S-TT-HHHHHHHHHHH--TTSEEEE-SSHHHHHHHHHS---STT-EEE-TTT--TTHHHHHHHHHHHH-TTS-EEEE--HHHHHHTGGGHHHHHHHT-